Protein AF-A0A1F5BDX7-F1 (afdb_monomer_lite)

Secondary structure (DSSP, 8-state):
-GGGT--B----HHHHHHHHHHSSGGG---GGG---HHHHHHHHHHHHHTT--B-------TTGGGGTTHHHHHHHHHHHHTT--HHHHHHIIIIIHHHHTT-TTTSSS--TTS---EEEESS-TTT-GGGGG-EEEEEETTEEEEETTEE--PPP-PPPPPPPP--------

Sequence (173 aa):
MARKGTESVPTLVPYSYIFDQWGGYFGSTSRRFTFSKEANLEVLRRMKRAGIKMGIGTDLVTDWFRYLPIPYITELKYFVEAGYSIPEALAAATKTNSEILDMADKLGTLEPGKLADIAVFDGRPDINLDDLAKVDIVIRDGHLLVKGGEVVIPRHIPVTPPQAKKEGVFRSL

pLDDT: mean 89.33, std 12.52, range [50.84, 98.5]

Structure (mmCIF, N/CA/C/O backbone):
data_AF-A0A1F5BDX7-F1
#
_entry.id   AF-A0A1F5BDX7-F1
#
loop_
_atom_site.group_PDB
_atom_site.id
_atom_site.type_symbol
_atom_site.label_atom_id
_atom_site.label_alt_id
_atom_site.label_comp_id
_atom_site.label_asym_id
_atom_site.label_entity_id
_atom_site.label_seq_id
_atom_site.pdbx_PDB_ins_code
_atom_site.Cartn_x
_atom_site.Cartn_y
_atom_site.Cartn_z
_atom_site.occupancy
_atom_site.B_iso_or_equiv
_atom_site.auth_seq_id
_atom_site.auth_comp_id
_atom_site.auth_asym_id
_atom_site.auth_atom_id
_atom_site.pdbx_PDB_model_num
ATOM 1 N N . MET A 1 1 ? -3.320 -5.865 -21.849 1.00 94.69 1 MET A N 1
ATOM 2 C CA . MET A 1 1 ? -3.719 -5.683 -20.443 1.00 94.69 1 MET A CA 1
ATOM 3 C C . MET A 1 1 ? -4.873 -4.702 -20.349 1.00 94.69 1 MET A C 1
ATOM 5 O O . MET A 1 1 ? -5.992 -5.184 -20.301 1.00 94.69 1 MET A O 1
ATOM 9 N N . ALA A 1 2 ? -4.653 -3.391 -20.528 1.00 94.31 2 ALA A N 1
ATOM 10 C CA . ALA A 1 2 ? -5.709 -2.366 -20.444 1.00 94.31 2 ALA A CA 1
ATOM 11 C C . ALA A 1 2 ? -7.009 -2.706 -21.210 1.00 94.31 2 ALA A C 1
ATOM 13 O O . ALA A 1 2 ? -8.070 -2.792 -20.608 1.00 94.31 2 ALA A O 1
ATOM 14 N N . ARG A 1 3 ? -6.932 -3.028 -22.515 1.00 96.06 3 ARG A N 1
ATOM 15 C CA . ARG A 1 3 ? -8.119 -3.395 -23.330 1.00 96.06 3 ARG A CA 1
ATOM 16 C C . ARG A 1 3 ? -8.894 -4.622 -22.835 1.00 96.06 3 ARG A C 1
ATOM 18 O O . ARG A 1 3 ? -10.047 -4.786 -23.203 1.00 96.06 3 ARG A O 1
ATOM 25 N N . LYS A 1 4 ? -8.240 -5.515 -22.091 1.00 96.44 4 LYS A N 1
ATOM 26 C CA . LYS A 1 4 ? -8.828 -6.762 -21.584 1.00 96.44 4 LYS A CA 1
ATOM 27 C C . LYS A 1 4 ? -9.186 -6.673 -20.095 1.00 96.44 4 LYS A C 1
ATOM 29 O O . LYS A 1 4 ? -9.535 -7.694 -19.523 1.00 96.44 4 LYS A O 1
ATOM 34 N N . GLY A 1 5 ? -9.022 -5.506 -19.464 1.00 94.25 5 GLY A N 1
ATOM 35 C CA . GLY A 1 5 ? -9.194 -5.357 -18.017 1.00 94.25 5 GLY A CA 1
ATOM 36 C C . GLY A 1 5 ? -8.157 -6.114 -17.181 1.00 94.25 5 GLY A C 1
ATOM 37 O O . GLY A 1 5 ? -8.366 -6.299 -15.996 1.00 94.25 5 GLY A O 1
ATOM 38 N N . THR A 1 6 ? -7.044 -6.569 -17.771 1.00 96.50 6 THR A N 1
ATOM 39 C CA . THR A 1 6 ? -5.988 -7.247 -17.004 1.00 96.50 6 THR A CA 1
ATOM 40 C C . THR A 1 6 ? -5.188 -6.222 -16.214 1.00 96.50 6 THR A C 1
ATOM 42 O O . THR A 1 6 ? -4.622 -5.294 -16.807 1.00 96.50 6 THR A O 1
ATOM 45 N N . GLU A 1 7 ? -5.112 -6.432 -14.910 1.00 96.75 7 GLU A N 1
ATOM 46 C CA . GLU A 1 7 ? -4.369 -5.610 -13.962 1.00 96.75 7 GLU A CA 1
ATOM 47 C C . GLU A 1 7 ? -2.926 -6.092 -13.793 1.00 96.75 7 GLU A C 1
ATOM 49 O O . GLU A 1 7 ? -2.554 -7.174 -14.253 1.00 96.75 7 GLU A O 1
ATOM 54 N N . SER A 1 8 ? -2.093 -5.258 -13.175 1.00 97.00 8 SER A N 1
ATOM 55 C CA . SER A 1 8 ? -0.691 -5.574 -12.902 1.00 97.00 8 SER A CA 1
ATOM 56 C C . SER A 1 8 ? -0.338 -5.288 -11.448 1.00 97.00 8 SER A C 1
ATOM 58 O O . SER A 1 8 ? -0.752 -4.270 -10.896 1.00 97.00 8 SER A O 1
ATOM 60 N N . VAL A 1 9 ? 0.483 -6.150 -10.858 1.00 97.06 9 VAL A N 1
ATOM 61 C CA . VAL A 1 9 ? 1.161 -5.910 -9.582 1.00 97.06 9 VAL A CA 1
ATOM 62 C C . VAL A 1 9 ? 2.658 -6.088 -9.867 1.00 97.06 9 VAL A C 1
ATOM 64 O O . VAL A 1 9 ? 3.091 -7.218 -10.075 1.00 97.06 9 VAL A O 1
ATOM 67 N N . PRO A 1 10 ? 3.426 -4.992 -10.019 1.00 93.50 10 PRO A N 1
ATOM 68 C CA . PRO A 1 10 ? 4.743 -5.027 -10.661 1.00 93.50 10 PRO A CA 1
ATOM 69 C C . PRO A 1 10 ? 5.897 -5.485 -9.759 1.00 93.50 10 PRO A C 1
ATOM 71 O O . PRO A 1 10 ? 6.914 -5.911 -10.301 1.00 93.50 10 PRO A O 1
ATOM 74 N N . THR A 1 11 ? 5.757 -5.376 -8.432 1.00 93.69 11 THR A N 1
ATOM 75 C CA . THR A 1 11 ? 6.689 -5.910 -7.421 1.00 93.69 11 THR A CA 1
ATOM 76 C C . THR A 1 11 ? 8.150 -5.536 -7.680 1.00 93.69 11 THR A C 1
ATOM 78 O O . THR A 1 11 ? 8.976 -6.378 -8.037 1.00 93.69 11 THR A O 1
ATOM 81 N N . LEU A 1 12 ? 8.485 -4.252 -7.550 1.00 91.00 12 LEU A N 1
ATOM 82 C CA . LEU A 1 12 ? 9.806 -3.740 -7.915 1.00 91.00 12 LEU A CA 1
ATOM 83 C C . LEU A 1 12 ? 10.874 -3.921 -6.831 1.00 91.00 12 LEU A C 1
ATOM 85 O O . LEU A 1 12 ? 12.054 -4.076 -7.155 1.00 91.00 12 LEU A O 1
ATOM 89 N N . VAL A 1 13 ? 10.486 -3.921 -5.558 1.00 91.25 13 VAL A N 1
ATOM 90 C CA . VAL A 1 13 ? 11.416 -4.034 -4.420 1.00 91.25 13 VAL A CA 1
ATOM 91 C C . VAL A 1 13 ? 12.344 -5.262 -4.446 1.00 91.25 13 VAL A C 1
ATOM 93 O O . VAL A 1 13 ? 13.538 -5.071 -4.194 1.00 91.25 13 VAL A O 1
ATOM 96 N N . PRO A 1 14 ? 11.892 -6.488 -4.781 1.00 86.94 14 PRO A N 1
ATOM 97 C CA . PRO A 1 14 ? 12.760 -7.663 -4.854 1.00 86.94 14 PRO A CA 1
ATOM 98 C C . PRO A 1 14 ? 13.936 -7.457 -5.796 1.00 86.94 14 PRO A C 1
ATOM 100 O O . PRO A 1 14 ? 15.052 -7.861 -5.490 1.00 86.94 14 PRO A O 1
ATOM 103 N N . TYR A 1 15 ? 13.703 -6.796 -6.931 1.00 82.94 15 TYR A N 1
ATOM 104 C CA . TYR A 1 15 ? 14.747 -6.525 -7.907 1.00 82.94 15 TYR A CA 1
ATOM 105 C C . TYR A 1 15 ? 15.811 -5.601 -7.329 1.00 82.94 15 TYR A C 1
ATOM 107 O O . TYR A 1 15 ? 16.994 -5.918 -7.412 1.00 82.94 15 TYR A O 1
ATOM 115 N N . SER A 1 16 ? 15.405 -4.510 -6.679 1.00 79.81 16 SER A N 1
ATOM 116 C CA . SER A 1 16 ? 16.345 -3.609 -6.009 1.00 79.81 16 SER A CA 1
ATOM 117 C C . SER A 1 16 ? 17.163 -4.353 -4.953 1.00 79.81 16 SER A C 1
ATOM 119 O O . SER A 1 16 ? 18.385 -4.280 -4.964 1.00 79.81 16 SER A O 1
ATOM 121 N N . TYR A 1 17 ? 16.517 -5.162 -4.108 1.00 81.19 17 TYR A N 1
ATOM 122 C CA . TYR A 1 17 ? 17.211 -5.924 -3.064 1.00 81.19 17 TYR A CA 1
ATOM 123 C C . TYR A 1 17 ? 18.194 -6.943 -3.640 1.00 81.19 17 TYR A C 1
ATOM 125 O O . TYR A 1 17 ? 19.347 -6.996 -3.219 1.00 81.19 17 TYR A O 1
ATOM 133 N N . ILE A 1 18 ? 17.768 -7.731 -4.625 1.00 79.00 18 ILE A N 1
ATOM 134 C CA . ILE A 1 18 ? 18.606 -8.748 -5.263 1.00 79.00 18 ILE A CA 1
ATOM 135 C C . ILE A 1 18 ? 19.828 -8.106 -5.932 1.00 79.00 18 ILE A C 1
ATOM 137 O O . ILE A 1 18 ? 20.943 -8.608 -5.785 1.00 79.00 18 ILE A O 1
ATOM 141 N N . PHE A 1 19 ? 19.648 -7.001 -6.655 1.00 75.25 19 PHE A N 1
ATOM 142 C CA . PHE A 1 19 ? 20.753 -6.364 -7.371 1.00 75.25 19 PHE A CA 1
ATOM 143 C C . PHE A 1 19 ? 21.698 -5.615 -6.444 1.00 75.25 19 PHE A C 1
ATOM 145 O O . PHE A 1 19 ? 22.911 -5.760 -6.598 1.00 75.25 19 PHE A O 1
ATOM 152 N N . ASP A 1 20 ? 21.168 -4.888 -5.463 1.00 75.44 20 ASP A N 1
ATOM 153 C CA . ASP A 1 20 ? 21.989 -4.126 -4.524 1.00 75.44 20 ASP A CA 1
ATOM 154 C C . ASP A 1 20 ? 22.788 -5.055 -3.596 1.00 75.44 20 ASP A C 1
ATOM 156 O O . ASP A 1 20 ? 23.923 -4.740 -3.244 1.00 75.44 20 ASP A O 1
ATOM 160 N N . GLN A 1 21 ? 22.231 -6.212 -3.214 1.00 72.69 21 GLN A N 1
ATOM 161 C CA . GLN A 1 21 ? 22.898 -7.150 -2.302 1.00 72.69 21 GLN A CA 1
ATOM 162 C C . GLN A 1 21 ? 23.826 -8.139 -3.012 1.00 72.69 21 GLN A C 1
ATOM 164 O O . GLN A 1 21 ? 24.883 -8.474 -2.479 1.00 72.69 21 GLN A O 1
ATOM 169 N N . TRP A 1 22 ? 23.445 -8.644 -4.189 1.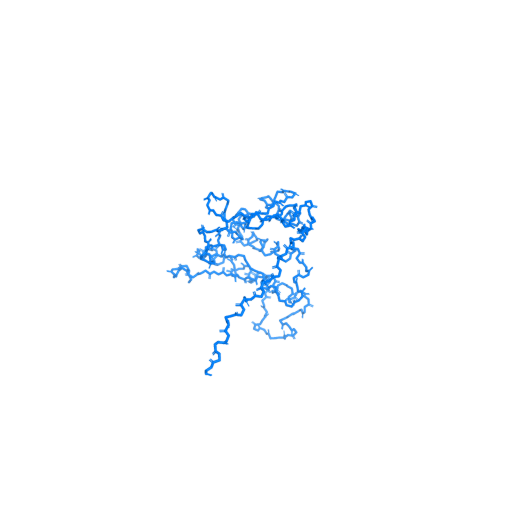00 68.56 22 TRP A N 1
ATOM 170 C CA . TRP A 1 22 ? 24.154 -9.758 -4.833 1.00 68.56 22 TRP A CA 1
ATOM 171 C C . TRP A 1 22 ? 24.772 -9.412 -6.187 1.00 68.56 22 TRP A C 1
ATOM 173 O O . TRP A 1 22 ? 25.348 -10.289 -6.832 1.00 68.56 22 TRP A O 1
ATOM 183 N N . GLY A 1 23 ? 24.670 -8.157 -6.638 1.00 67.06 23 GLY A N 1
ATOM 184 C CA . GLY A 1 23 ? 25.269 -7.695 -7.896 1.00 67.06 23 GLY A CA 1
ATOM 185 C C . GLY A 1 23 ? 24.694 -8.364 -9.152 1.00 67.06 23 GLY A C 1
ATOM 186 O O . GLY A 1 23 ? 25.277 -8.257 -10.230 1.00 67.06 23 GLY A O 1
ATOM 187 N N . GLY A 1 24 ? 23.571 -9.078 -9.021 1.00 66.94 24 GLY A N 1
ATOM 188 C CA . GLY A 1 24 ? 22.948 -9.883 -10.068 1.00 66.94 24 GLY A CA 1
ATOM 189 C C . GLY A 1 24 ? 21.850 -10.788 -9.507 1.00 66.94 24 GLY A C 1
ATOM 190 O O . GLY A 1 24 ? 21.696 -10.927 -8.295 1.00 66.94 24 GLY A O 1
ATOM 191 N N . TYR A 1 25 ? 21.065 -11.416 -10.383 1.00 71.06 25 TYR A N 1
ATOM 192 C CA . TYR A 1 25 ? 19.944 -12.259 -9.959 1.00 71.06 25 TYR A CA 1
ATOM 193 C C . TYR A 1 25 ? 20.432 -13.546 -9.282 1.00 71.06 25 TYR A C 1
ATOM 195 O O . TYR A 1 25 ? 20.864 -14.469 -9.972 1.00 71.06 25 TYR A O 1
ATOM 203 N N . PHE A 1 26 ? 20.398 -13.597 -7.943 1.00 69.56 26 PHE A N 1
ATOM 204 C CA . PHE A 1 26 ? 20.865 -14.734 -7.128 1.00 69.56 26 PHE A CA 1
ATOM 205 C C . PHE A 1 26 ? 22.269 -15.235 -7.527 1.00 69.56 26 PHE A C 1
ATOM 207 O O . PHE A 1 26 ? 22.499 -16.432 -7.690 1.00 69.56 26 PHE A O 1
ATOM 214 N N . GLY A 1 27 ? 23.210 -14.312 -7.759 1.00 63.09 27 GLY A N 1
ATOM 215 C CA . GLY A 1 27 ? 24.580 -14.647 -8.173 1.00 63.09 27 GLY A CA 1
ATOM 216 C C . GLY A 1 27 ? 24.717 -15.130 -9.626 1.00 63.09 27 GLY A C 1
ATOM 217 O O . GLY A 1 27 ? 25.803 -15.530 -10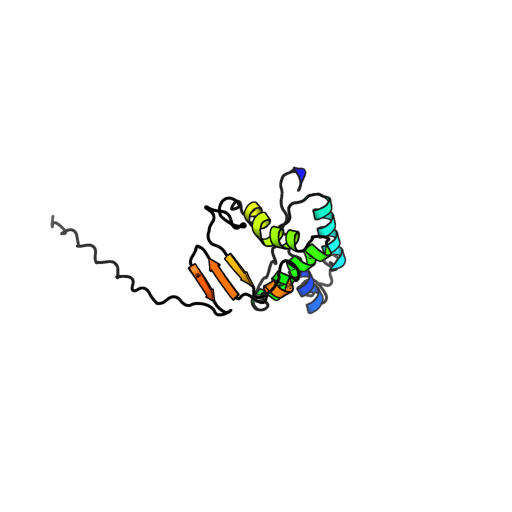.045 1.00 63.09 27 GLY A O 1
ATOM 218 N N . SER A 1 28 ? 23.645 -15.084 -10.424 1.00 65.69 28 SER A N 1
ATOM 219 C CA . SER A 1 28 ? 23.715 -15.356 -11.859 1.00 65.69 28 SER A CA 1
ATOM 220 C C . SER A 1 28 ? 24.414 -14.215 -12.600 1.00 65.69 28 SER A C 1
ATOM 222 O O . SER A 1 28 ? 24.022 -13.055 -12.495 1.00 65.69 28 SER A O 1
ATOM 224 N N . THR A 1 29 ? 25.392 -14.557 -13.440 1.00 57.81 29 THR A N 1
ATOM 225 C CA . THR A 1 29 ? 26.057 -13.634 -14.381 1.00 57.81 29 THR A CA 1
ATOM 226 C C . THR A 1 29 ? 25.315 -13.508 -15.717 1.00 57.81 29 THR A C 1
ATOM 228 O O . THR A 1 29 ? 25.814 -12.914 -16.677 1.00 57.81 29 THR A O 1
ATOM 231 N N . SER A 1 30 ? 24.120 -14.096 -15.821 1.00 62.19 30 SER A N 1
ATOM 232 C CA . SER A 1 30 ? 23.336 -14.083 -17.049 1.00 62.19 30 SER A CA 1
ATOM 233 C C . SER A 1 30 ? 22.889 -12.664 -17.403 1.00 62.19 30 SER A C 1
ATOM 235 O O . SER A 1 30 ? 22.105 -12.038 -16.691 1.00 62.19 30 SER A O 1
ATOM 237 N N . ARG A 1 31 ? 23.292 -12.201 -18.592 1.00 57.12 31 ARG A N 1
ATOM 238 C CA . ARG A 1 31 ? 22.839 -10.929 -19.189 1.00 57.12 31 ARG A CA 1
ATOM 239 C C . ARG A 1 31 ? 21.327 -10.875 -19.444 1.00 57.12 31 ARG A C 1
ATOM 241 O O . ARG A 1 31 ? 20.809 -9.820 -19.778 1.00 57.12 31 ARG A O 1
ATOM 248 N N . ARG A 1 32 ? 20.602 -11.997 -19.320 1.00 58.28 32 ARG A N 1
ATOM 249 C CA . ARG A 1 32 ? 19.128 -12.000 -19.386 1.00 58.28 32 ARG A CA 1
ATOM 250 C C . ARG A 1 32 ? 18.477 -11.392 -18.144 1.00 58.28 32 ARG A C 1
ATOM 252 O O . ARG A 1 32 ? 17.325 -10.994 -18.230 1.00 58.28 32 ARG A O 1
ATOM 259 N N . PHE A 1 33 ? 19.199 -11.321 -17.026 1.00 58.88 33 PHE A N 1
ATOM 260 C CA . PHE A 1 33 ? 18.694 -10.804 -15.754 1.00 58.88 33 PHE A CA 1
ATOM 261 C C . PHE A 1 33 ? 19.393 -9.512 -15.315 1.00 58.88 33 PHE A C 1
ATOM 263 O O . PHE A 1 33 ? 19.352 -9.157 -14.141 1.00 58.88 33 PHE A O 1
ATOM 270 N N . THR A 1 34 ? 20.023 -8.782 -16.240 1.00 58.34 34 THR A N 1
ATOM 271 C CA . THR A 1 34 ? 20.489 -7.414 -15.976 1.00 58.34 34 THR A CA 1
ATOM 272 C C . THR A 1 34 ? 19.304 -6.457 -16.055 1.00 58.34 34 THR A C 1
ATOM 274 O O . THR A 1 34 ? 19.146 -5.725 -17.032 1.00 58.34 34 THR A O 1
ATOM 277 N N . PHE A 1 35 ? 18.434 -6.500 -15.050 1.00 66.94 35 PHE A N 1
ATOM 278 C CA . PHE A 1 35 ? 17.454 -5.444 -14.836 1.00 66.94 35 PHE A CA 1
ATOM 279 C C . PHE A 1 35 ? 18.142 -4.330 -14.050 1.00 66.94 35 PHE A C 1
ATOM 281 O O . PHE A 1 35 ? 18.784 -4.577 -13.034 1.00 66.94 35 PHE A O 1
ATOM 288 N N . SER A 1 36 ? 18.039 -3.097 -14.531 1.00 78.19 36 SER A N 1
ATOM 289 C CA . SER A 1 36 ? 18.389 -1.928 -13.731 1.00 78.19 36 SER A CA 1
ATOM 290 C C . SER A 1 36 ? 17.125 -1.366 -13.092 1.00 78.19 36 SER A C 1
ATOM 292 O O . SER A 1 36 ? 16.024 -1.527 -13.631 1.00 78.19 36 SER A O 1
ATOM 294 N N . LYS A 1 37 ? 17.283 -0.646 -11.976 1.00 82.19 37 LYS A N 1
ATOM 295 C CA . LYS A 1 37 ? 16.194 0.139 -11.380 1.00 82.19 37 LYS A CA 1
ATOM 296 C C . LYS A 1 37 ? 15.485 0.993 -12.442 1.00 82.19 37 LYS A C 1
ATOM 298 O O . LYS A 1 37 ? 14.262 0.992 -12.515 1.00 82.19 37 LYS A O 1
ATOM 303 N N . GLU A 1 38 ? 16.247 1.658 -13.310 1.00 86.12 38 GLU A N 1
ATOM 304 C CA . GLU A 1 38 ? 15.691 2.518 -14.360 1.00 86.12 38 GLU A CA 1
ATOM 305 C C . GLU A 1 38 ? 14.907 1.736 -15.423 1.00 86.12 38 GLU A C 1
ATOM 307 O O . GLU A 1 38 ? 13.840 2.175 -15.843 1.00 86.12 38 GLU A O 1
ATOM 312 N N . ALA A 1 39 ? 15.379 0.552 -15.828 1.00 86.12 39 ALA A N 1
ATOM 313 C CA . ALA A 1 39 ? 14.634 -0.295 -16.758 1.00 86.12 39 ALA A CA 1
ATOM 314 C C . ALA A 1 39 ? 13.282 -0.717 -16.162 1.00 86.12 39 ALA A C 1
ATOM 316 O O . ALA A 1 39 ? 12.259 -0.645 -16.842 1.00 86.12 39 ALA A O 1
ATOM 317 N N . ASN A 1 40 ? 13.267 -1.092 -14.881 1.00 87.69 40 ASN A N 1
ATOM 318 C CA . ASN A 1 40 ? 12.050 -1.454 -14.157 1.00 87.69 40 ASN A CA 1
ATOM 319 C C . ASN A 1 40 ? 11.080 -0.270 -14.020 1.00 87.69 40 ASN A C 1
ATOM 321 O O . ASN A 1 40 ? 9.886 -0.407 -14.300 1.00 87.69 40 ASN A O 1
ATOM 325 N N . LEU A 1 41 ? 11.593 0.911 -13.668 1.00 91.62 41 LEU A N 1
ATOM 326 C CA . LEU A 1 41 ? 10.794 2.134 -13.621 1.00 91.62 41 LEU A CA 1
ATOM 327 C C . LEU A 1 41 ? 10.232 2.503 -14.994 1.00 91.62 41 LEU A C 1
ATOM 329 O O . LEU A 1 41 ? 9.073 2.896 -15.087 1.00 91.62 41 LEU A O 1
ATOM 333 N N . GLU A 1 42 ? 10.989 2.337 -16.078 1.00 92.94 42 GLU A N 1
ATOM 334 C CA . GLU A 1 42 ? 10.475 2.601 -17.423 1.00 92.94 42 GLU A CA 1
ATOM 335 C C . GLU A 1 42 ? 9.351 1.632 -17.814 1.00 92.94 42 GLU A C 1
ATOM 337 O O . GLU A 1 42 ? 8.374 2.053 -18.441 1.00 92.94 42 GLU A O 1
ATOM 342 N N . VAL A 1 43 ? 9.410 0.361 -17.400 1.00 91.88 43 VAL A N 1
ATOM 343 C CA . VAL A 1 43 ? 8.271 -0.560 -17.564 1.00 91.88 43 VAL A CA 1
ATOM 344 C C . VAL A 1 43 ? 7.054 -0.043 -16.789 1.00 91.88 43 VAL A C 1
ATOM 346 O O . VAL A 1 43 ? 5.962 0.026 -17.360 1.00 91.88 43 VAL A O 1
ATOM 349 N N . LEU A 1 44 ? 7.232 0.407 -15.543 1.00 94.62 44 LEU A N 1
ATOM 350 C CA . LEU A 1 44 ? 6.152 0.979 -14.730 1.00 94.62 44 LEU A CA 1
ATOM 351 C C . LEU A 1 44 ? 5.533 2.227 -15.385 1.00 94.62 44 LEU A C 1
ATOM 353 O O . LEU A 1 44 ? 4.310 2.321 -15.529 1.00 94.62 44 LEU A O 1
ATOM 357 N N . ARG A 1 45 ? 6.365 3.145 -15.892 1.00 97.06 45 ARG A N 1
ATOM 358 C CA . ARG A 1 45 ? 5.918 4.341 -16.627 1.00 97.06 45 ARG A CA 1
ATOM 359 C C . ARG A 1 45 ? 5.157 3.974 -17.902 1.00 97.06 45 ARG A C 1
ATOM 361 O O . ARG A 1 45 ? 4.138 4.595 -18.206 1.00 97.06 45 ARG A O 1
ATOM 368 N N . ARG A 1 46 ? 5.605 2.959 -18.652 1.00 96.81 46 ARG A N 1
ATOM 369 C CA . ARG A 1 46 ? 4.890 2.454 -19.842 1.00 96.81 46 ARG A CA 1
ATOM 370 C C . ARG A 1 46 ? 3.522 1.898 -19.487 1.00 96.81 46 ARG A C 1
ATOM 372 O O . ARG A 1 46 ? 2.559 2.204 -20.188 1.00 96.81 46 ARG A O 1
ATOM 379 N N . MET A 1 47 ? 3.426 1.122 -18.410 1.00 96.62 47 MET A N 1
ATOM 380 C CA . MET A 1 47 ? 2.151 0.580 -17.945 1.00 96.62 47 MET A CA 1
ATOM 381 C C . MET A 1 47 ? 1.187 1.695 -17.525 1.00 96.62 47 MET A C 1
ATOM 383 O O . MET A 1 47 ? 0.033 1.682 -17.961 1.00 96.62 47 MET A O 1
ATOM 387 N N . LYS A 1 48 ? 1.679 2.715 -16.802 1.00 96.06 48 LYS A N 1
ATOM 388 C CA . LYS A 1 48 ? 0.897 3.917 -16.470 1.00 96.06 48 LYS A CA 1
ATOM 389 C C . LYS A 1 48 ? 0.383 4.623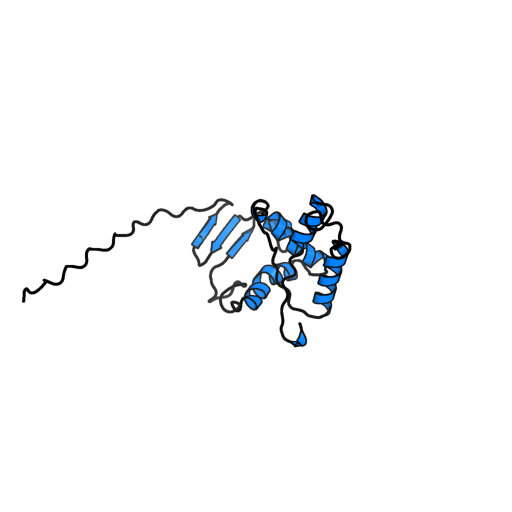 -17.727 1.00 96.06 48 LYS A C 1
ATOM 391 O O . LYS A 1 48 ? -0.818 4.840 -17.857 1.00 96.06 48 LYS A O 1
ATOM 396 N N . ARG A 1 49 ? 1.270 4.945 -18.681 1.00 97.31 49 ARG A N 1
ATOM 397 C CA . ARG A 1 49 ? 0.901 5.619 -19.947 1.00 97.31 49 ARG A CA 1
ATOM 398 C C . ARG A 1 49 ? -0.107 4.817 -20.771 1.00 97.31 49 ARG A C 1
ATOM 400 O O . ARG A 1 49 ? -0.924 5.402 -21.471 1.00 97.31 49 ARG A O 1
ATOM 407 N N . ALA A 1 50 ? -0.056 3.490 -20.687 1.00 97.25 50 ALA A N 1
ATOM 408 C CA . ALA A 1 50 ? -0.991 2.600 -21.365 1.00 97.25 50 ALA A CA 1
ATOM 409 C C . ALA A 1 50 ? -2.361 2.483 -20.666 1.00 97.25 50 ALA A C 1
ATOM 411 O O . ALA A 1 50 ? -3.227 1.771 -21.177 1.00 97.25 50 ALA A O 1
ATOM 412 N N . GLY A 1 51 ? -2.562 3.136 -19.514 1.00 95.75 51 GLY A N 1
ATOM 413 C CA . GLY A 1 51 ? -3.804 3.058 -18.742 1.00 95.75 51 GLY A CA 1
ATOM 414 C C . GLY A 1 51 ? -4.032 1.686 -18.106 1.00 95.75 51 GLY A C 1
ATOM 415 O O . GLY A 1 51 ? -5.174 1.262 -17.948 1.00 95.75 51 GLY A O 1
ATOM 416 N N . ILE A 1 52 ? -2.961 0.949 -17.799 1.00 97.69 52 ILE A N 1
ATOM 417 C CA . ILE A 1 52 ? -3.070 -0.322 -17.077 1.00 97.69 52 ILE A CA 1
ATOM 418 C C . ILE A 1 52 ? -3.331 -0.003 -15.606 1.00 97.69 52 ILE A C 1
ATOM 420 O O . ILE A 1 52 ? -2.604 0.785 -15.003 1.00 97.69 52 ILE A O 1
ATOM 424 N N . LYS A 1 53 ? -4.363 -0.623 -15.028 1.00 96.94 53 LYS A N 1
ATOM 425 C CA . LYS A 1 53 ? -4.624 -0.544 -13.591 1.00 96.94 53 LYS A CA 1
ATOM 426 C C . LYS A 1 53 ? -3.525 -1.312 -12.849 1.00 96.94 53 LYS A C 1
ATOM 428 O O . LYS A 1 53 ? -3.256 -2.469 -13.178 1.00 96.94 53 LYS A O 1
ATOM 433 N N . MET A 1 54 ? -2.875 -0.646 -11.895 1.00 98.12 54 MET A N 1
ATOM 434 C CA . MET A 1 54 ? -1.730 -1.196 -11.171 1.00 98.12 54 MET A CA 1
ATOM 435 C C . MET A 1 54 ? -1.931 -1.123 -9.665 1.00 98.12 54 MET A C 1
ATOM 437 O O . MET A 1 54 ? -2.173 -0.041 -9.130 1.00 98.12 54 MET A O 1
ATOM 441 N N . GLY A 1 55 ? -1.818 -2.279 -9.021 1.00 97.94 55 GLY A N 1
ATOM 442 C CA . GLY A 1 55 ? -1.849 -2.431 -7.574 1.00 97.94 55 GLY A CA 1
ATOM 443 C C . GLY A 1 55 ? -0.454 -2.414 -6.962 1.00 97.94 55 GLY A C 1
ATOM 444 O O . GLY A 1 55 ? 0.545 -2.632 -7.652 1.00 97.94 55 GLY A O 1
ATOM 445 N N . ILE A 1 56 ? -0.390 -2.174 -5.656 1.00 98.00 56 ILE A N 1
ATOM 446 C CA . ILE A 1 56 ? 0.851 -2.271 -4.882 1.00 98.00 56 ILE A CA 1
ATOM 447 C C . ILE A 1 56 ? 1.001 -3.694 -4.351 1.00 98.00 56 ILE A C 1
ATOM 449 O O . ILE A 1 56 ? 0.103 -4.219 -3.693 1.00 98.00 56 ILE A O 1
ATOM 453 N N . GLY A 1 57 ? 2.171 -4.280 -4.576 1.00 95.94 57 GLY A N 1
ATOM 454 C CA . GLY A 1 57 ? 2.587 -5.545 -3.989 1.00 95.94 57 GLY A CA 1
ATOM 455 C C . GLY A 1 57 ? 4.103 -5.622 -3.996 1.00 95.94 57 GLY A C 1
ATOM 456 O O . GLY A 1 57 ? 4.743 -5.084 -4.893 1.00 95.94 57 GLY A O 1
ATOM 457 N N . THR A 1 58 ? 4.677 -6.248 -2.978 1.00 94.00 58 THR A N 1
ATOM 458 C CA . THR A 1 58 ? 6.122 -6.198 -2.722 1.00 94.00 58 THR A CA 1
ATOM 459 C C . THR A 1 58 ? 6.857 -7.479 -3.074 1.00 94.00 58 THR A C 1
ATOM 461 O O . THR A 1 58 ? 8.073 -7.430 -3.178 1.00 94.00 58 THR A O 1
ATOM 464 N N . ASP A 1 59 ? 6.154 -8.611 -3.201 1.00 93.00 59 ASP A N 1
ATOM 465 C CA . ASP A 1 59 ? 6.758 -9.942 -3.387 1.00 93.00 59 ASP A CA 1
ATOM 466 C C . ASP A 1 59 ? 7.918 -10.201 -2.401 1.00 93.00 59 ASP A C 1
ATOM 468 O O . ASP A 1 59 ? 9.009 -10.654 -2.748 1.00 93.00 59 ASP A O 1
ATOM 472 N N . LEU A 1 60 ? 7.694 -9.843 -1.128 1.00 89.88 60 LEU A N 1
ATOM 473 C CA . LEU A 1 60 ? 8.638 -10.175 -0.066 1.00 89.88 60 LEU A CA 1
ATOM 474 C C . LEU A 1 60 ? 8.608 -11.679 0.163 1.00 89.88 60 LEU A C 1
ATOM 476 O O . LEU A 1 60 ? 7.620 -12.230 0.647 1.00 89.88 60 LEU A O 1
ATOM 480 N N . VAL A 1 61 ? 9.727 -12.317 -0.149 1.00 84.88 61 VAL A N 1
ATOM 481 C CA . VAL A 1 61 ? 9.960 -13.737 0.092 1.00 84.88 61 VAL A CA 1
ATOM 482 C C . VAL A 1 61 ? 10.869 -13.935 1.304 1.00 84.88 61 VAL A C 1
ATOM 484 O O . VAL A 1 61 ? 11.422 -12.984 1.860 1.00 84.88 61 VAL A O 1
ATOM 487 N N . THR A 1 62 ? 10.990 -15.193 1.729 1.00 83.06 62 THR A N 1
ATOM 488 C CA . THR A 1 62 ? 11.880 -15.631 2.814 1.00 83.06 62 THR A CA 1
ATOM 489 C C . THR A 1 62 ? 11.672 -14.835 4.107 1.00 83.06 62 THR A C 1
ATOM 491 O O . THR A 1 62 ? 10.615 -14.913 4.728 1.00 83.06 62 THR A O 1
ATOM 494 N N . ASP A 1 63 ? 12.684 -14.100 4.540 1.00 84.62 63 ASP A N 1
ATOM 495 C CA . ASP A 1 63 ? 12.750 -13.329 5.764 1.00 84.62 63 ASP A CA 1
ATOM 496 C C . ASP A 1 63 ? 12.729 -11.816 5.532 1.00 84.62 63 ASP A C 1
ATOM 498 O O . ASP A 1 63 ? 12.862 -11.046 6.484 1.00 84.62 63 ASP A O 1
ATOM 502 N N . TRP A 1 64 ? 12.500 -11.361 4.298 1.00 86.12 64 TRP A N 1
ATOM 503 C CA . TRP A 1 64 ? 12.500 -9.931 3.981 1.00 86.12 64 TRP A CA 1
ATOM 504 C C . TRP A 1 64 ? 11.346 -9.160 4.628 1.00 86.12 64 TRP A C 1
ATOM 506 O O . TRP A 1 64 ? 11.438 -7.946 4.806 1.00 86.12 64 TRP A O 1
ATOM 516 N N . PHE A 1 65 ? 10.290 -9.854 5.065 1.00 86.38 65 PHE A N 1
ATOM 517 C CA . PHE A 1 65 ? 9.220 -9.259 5.869 1.00 86.38 65 PHE A CA 1
ATOM 518 C C . PHE A 1 65 ? 9.735 -8.622 7.171 1.00 86.38 65 PHE A C 1
ATOM 520 O O . PHE A 1 65 ? 9.096 -7.716 7.696 1.00 86.38 65 PHE A O 1
ATOM 527 N N . ARG A 1 66 ? 10.905 -9.043 7.677 1.00 89.75 66 ARG A N 1
ATOM 528 C CA . ARG A 1 66 ? 11.544 -8.457 8.868 1.00 89.75 66 ARG A CA 1
ATOM 529 C C . ARG A 1 66 ? 11.968 -7.000 8.670 1.00 89.75 66 ARG A C 1
ATOM 531 O O . ARG A 1 66 ? 12.182 -6.305 9.655 1.00 89.75 66 ARG A O 1
ATOM 538 N N . TYR A 1 67 ? 12.094 -6.547 7.424 1.00 89.31 67 TYR A N 1
ATOM 539 C CA . TYR A 1 67 ? 12.449 -5.166 7.094 1.00 89.31 67 TYR A CA 1
ATOM 540 C C . TYR A 1 67 ? 11.225 -4.257 6.930 1.00 89.31 67 TYR A C 1
ATOM 542 O O . TYR A 1 67 ? 11.379 -3.064 6.662 1.00 89.31 67 TYR A O 1
ATOM 550 N N . LEU A 1 68 ? 10.004 -4.791 7.068 1.00 91.50 68 LEU A N 1
ATOM 551 C CA . LEU A 1 68 ? 8.793 -3.975 7.051 1.00 91.50 68 LEU A CA 1
ATOM 552 C C . LEU A 1 68 ? 8.844 -2.885 8.140 1.00 91.50 68 LEU A C 1
ATOM 554 O O . LEU A 1 68 ? 9.366 -3.129 9.226 1.00 91.50 68 LEU A O 1
ATOM 558 N N . PRO A 1 69 ? 8.304 -1.684 7.857 1.00 93.88 69 PRO A N 1
ATOM 559 C CA . PRO A 1 69 ? 7.506 -1.333 6.675 1.00 93.88 69 PRO A CA 1
ATOM 560 C C . PRO A 1 69 ? 8.317 -0.794 5.480 1.00 93.88 69 PRO A C 1
ATOM 562 O O . PRO A 1 69 ? 7.731 -0.495 4.441 1.00 93.88 69 PRO A O 1
ATOM 565 N N . ILE A 1 70 ? 9.646 -0.682 5.581 1.00 94.44 70 ILE A N 1
ATOM 566 C CA . ILE A 1 70 ? 10.485 0.035 4.601 1.00 94.44 70 ILE A CA 1
ATOM 567 C C . ILE A 1 70 ? 10.340 -0.483 3.155 1.00 94.44 70 ILE A C 1
ATOM 569 O O . ILE A 1 70 ? 10.121 0.342 2.263 1.00 94.44 70 ILE A O 1
ATOM 573 N N . PRO A 1 71 ? 10.384 -1.802 2.875 1.00 94.19 71 PRO A N 1
ATOM 574 C CA . PRO A 1 71 ? 10.104 -2.345 1.549 1.00 94.19 71 PRO A CA 1
ATOM 575 C C . PRO A 1 71 ? 8.752 -1.899 0.982 1.00 94.19 71 PRO A C 1
ATOM 577 O O . PRO A 1 71 ? 8.665 -1.490 -0.169 1.00 94.19 71 PRO A O 1
ATOM 580 N N . TYR A 1 72 ? 7.698 -1.917 1.799 1.00 96.31 72 TYR A N 1
ATOM 581 C CA . TYR A 1 72 ? 6.357 -1.543 1.354 1.00 96.31 72 TYR A CA 1
ATOM 582 C C . TYR A 1 72 ? 6.287 -0.062 0.976 1.00 96.31 72 TYR A C 1
ATOM 584 O O . TYR A 1 72 ? 5.821 0.283 -0.107 1.00 96.31 72 TYR A O 1
ATOM 592 N N . ILE A 1 73 ? 6.847 0.812 1.817 1.00 97.62 73 ILE A N 1
ATOM 593 C CA . ILE A 1 73 ? 6.952 2.254 1.543 1.00 97.62 73 ILE A CA 1
ATOM 594 C C . ILE A 1 73 ? 7.768 2.509 0.269 1.00 97.62 73 ILE A C 1
ATOM 596 O O . ILE A 1 73 ? 7.425 3.375 -0.536 1.00 97.62 73 ILE A O 1
ATOM 600 N N . THR A 1 74 ? 8.832 1.733 0.062 1.00 95.75 74 THR A N 1
ATOM 601 C CA . THR A 1 74 ? 9.695 1.837 -1.119 1.00 95.75 74 THR A CA 1
ATOM 602 C C . THR A 1 74 ? 8.938 1.499 -2.407 1.00 95.75 74 THR A C 1
ATOM 604 O O . THR A 1 74 ? 9.094 2.210 -3.398 1.00 95.75 74 THR A O 1
ATOM 607 N N . GLU A 1 75 ? 8.056 0.497 -2.388 1.00 96.94 75 GLU A N 1
ATOM 608 C CA . GLU A 1 75 ? 7.200 0.166 -3.537 1.00 96.94 75 GLU A CA 1
ATOM 609 C C . GLU A 1 75 ? 6.282 1.345 -3.918 1.00 96.94 75 GLU A C 1
ATOM 611 O O . GLU A 1 75 ? 6.209 1.724 -5.089 1.00 96.94 75 GLU A O 1
ATOM 616 N N . LEU A 1 76 ? 5.653 2.006 -2.934 1.00 98.25 76 LEU A N 1
ATOM 617 C CA . LEU A 1 76 ? 4.852 3.215 -3.187 1.00 98.25 76 LEU A CA 1
ATOM 618 C C . LEU A 1 76 ? 5.714 4.362 -3.736 1.00 98.25 76 LEU A C 1
ATOM 620 O O . LEU A 1 76 ? 5.286 5.084 -4.639 1.00 98.25 76 LEU A O 1
ATOM 624 N N . LYS A 1 77 ? 6.942 4.526 -3.233 1.00 97.69 77 LYS A N 1
ATOM 625 C CA . LYS A 1 77 ? 7.886 5.530 -3.744 1.00 97.69 77 LYS A CA 1
ATOM 626 C C . LYS A 1 77 ? 8.269 5.272 -5.201 1.00 97.69 77 LYS A C 1
ATOM 628 O O . LYS A 1 77 ? 8.398 6.236 -5.952 1.00 97.69 77 LYS A O 1
ATOM 633 N N . TYR A 1 78 ? 8.375 4.018 -5.640 1.00 96.94 78 TYR A N 1
ATOM 634 C CA . TYR A 1 78 ? 8.603 3.716 -7.056 1.00 96.94 78 TYR A CA 1
ATOM 635 C C . TYR A 1 78 ? 7.421 4.098 -7.946 1.00 96.94 78 TYR A C 1
ATOM 637 O O . TYR A 1 78 ? 7.638 4.573 -9.061 1.00 96.94 78 TYR A O 1
ATOM 645 N N . PHE A 1 79 ? 6.182 3.974 -7.463 1.00 98.06 79 PHE A N 1
ATOM 646 C CA . PHE A 1 79 ? 5.021 4.509 -8.181 1.00 98.06 79 PHE A CA 1
ATOM 647 C C . PHE A 1 79 ? 5.139 6.027 -8.337 1.00 98.06 79 PHE A C 1
ATOM 649 O O . PHE A 1 79 ? 4.952 6.545 -9.442 1.00 98.06 79 PHE A O 1
ATOM 656 N N . VAL A 1 80 ? 5.518 6.739 -7.272 1.00 98.25 80 VAL A N 1
ATOM 657 C CA . VAL A 1 80 ? 5.735 8.194 -7.326 1.00 98.25 80 VAL A CA 1
ATOM 658 C C . VAL A 1 80 ? 6.862 8.563 -8.300 1.00 98.25 80 VAL A C 1
ATOM 660 O O . VAL A 1 80 ? 6.682 9.432 -9.150 1.00 98.25 80 VAL A O 1
ATOM 663 N N . GLU A 1 81 ? 7.986 7.845 -8.272 1.00 96.75 81 GLU A N 1
ATOM 664 C CA . GLU A 1 81 ? 9.112 8.018 -9.208 1.00 96.75 81 GLU A CA 1
ATOM 665 C C . GLU A 1 81 ? 8.733 7.685 -10.669 1.00 96.75 81 GLU A C 1
ATOM 667 O O . GLU A 1 81 ? 9.273 8.257 -11.622 1.00 96.75 81 GLU A O 1
ATOM 672 N N . ALA A 1 82 ? 7.750 6.803 -10.870 1.00 96.06 82 ALA A N 1
ATOM 673 C CA . ALA A 1 82 ? 7.136 6.519 -12.168 1.00 96.06 82 ALA A CA 1
ATOM 674 C C . ALA A 1 82 ? 6.023 7.516 -12.558 1.00 96.06 82 ALA A C 1
ATOM 676 O O . ALA A 1 82 ? 5.349 7.336 -13.578 1.00 96.06 82 ALA A O 1
ATOM 677 N N . GLY A 1 83 ? 5.849 8.589 -11.785 1.00 96.62 83 GLY A N 1
ATOM 678 C CA . GLY A 1 83 ? 4.984 9.720 -12.099 1.00 96.62 83 GLY A CA 1
ATOM 679 C C . GLY A 1 83 ? 3.592 9.653 -11.480 1.00 96.62 83 GLY A C 1
ATOM 680 O O . GLY A 1 83 ? 2.714 10.381 -11.940 1.00 96.62 83 GLY A O 1
ATOM 681 N N . TYR A 1 84 ? 3.339 8.777 -10.502 1.00 97.94 84 TYR A N 1
ATOM 682 C CA . TYR A 1 84 ? 2.147 8.859 -9.647 1.00 97.94 84 TYR A CA 1
ATOM 683 C C . TYR A 1 84 ? 2.252 10.033 -8.673 1.00 97.94 84 TYR A C 1
ATOM 685 O O . TYR A 1 84 ? 3.326 10.345 -8.170 1.00 97.94 84 TYR A O 1
ATOM 693 N N . SER A 1 85 ? 1.128 10.681 -8.379 1.00 98.31 85 SER A N 1
ATOM 694 C CA . SER A 1 85 ? 1.060 11.518 -7.180 1.00 98.31 85 SER A CA 1
ATOM 695 C C . SER A 1 85 ? 1.030 10.635 -5.926 1.00 98.31 85 SER A C 1
ATOM 697 O O . SER A 1 85 ? 0.655 9.462 -5.992 1.00 98.31 85 SER A O 1
ATOM 699 N N . ILE A 1 86 ? 1.396 11.189 -4.768 1.00 98.50 86 ILE A N 1
ATOM 700 C CA . ILE A 1 86 ? 1.327 10.459 -3.492 1.00 98.50 86 ILE A CA 1
ATOM 701 C C . ILE A 1 86 ? -0.099 9.940 -3.214 1.00 98.50 86 ILE A C 1
ATOM 703 O O . ILE A 1 86 ? -0.239 8.747 -2.935 1.00 98.50 86 ILE A O 1
ATOM 707 N N . PRO A 1 87 ? -1.173 10.742 -3.386 1.00 98.00 87 PRO A N 1
ATOM 708 C CA . PRO A 1 87 ? -2.539 10.233 -3.273 1.00 98.00 87 PRO A CA 1
ATOM 709 C C . PRO A 1 87 ? -2.873 9.110 -4.264 1.00 98.00 87 PRO A C 1
ATOM 711 O O . PRO A 1 87 ? -3.557 8.160 -3.893 1.00 98.00 87 PRO A O 1
ATOM 714 N N . GLU A 1 88 ? -2.381 9.170 -5.508 1.00 98.00 88 GLU A N 1
ATOM 715 C CA . GLU A 1 88 ? -2.588 8.081 -6.474 1.00 98.00 88 GLU A CA 1
ATOM 716 C C . GLU A 1 88 ? -1.866 6.792 -6.045 1.00 98.00 88 GLU A C 1
ATOM 718 O O . GLU A 1 88 ? -2.409 5.705 -6.231 1.00 98.00 88 GLU A O 1
ATOM 723 N N . ALA A 1 89 ? -0.669 6.888 -5.458 1.00 98.44 89 ALA A N 1
ATOM 724 C CA . ALA A 1 89 ? 0.055 5.730 -4.927 1.00 98.44 89 ALA A CA 1
ATOM 725 C C . ALA A 1 89 ? -0.659 5.117 -3.705 1.00 98.44 89 ALA A C 1
ATOM 727 O O . ALA A 1 89 ? -0.771 3.896 -3.600 1.00 98.44 89 ALA A O 1
ATOM 728 N N . LEU A 1 90 ? -1.219 5.946 -2.816 1.00 98.44 90 LEU A N 1
ATOM 729 C CA . LEU A 1 90 ? -2.056 5.477 -1.705 1.00 98.44 90 LEU A CA 1
ATOM 730 C C . LEU A 1 90 ? -3.356 4.826 -2.200 1.00 98.44 90 LEU A C 1
ATOM 732 O O . LEU A 1 90 ? -3.763 3.790 -1.674 1.00 98.44 90 LEU A O 1
ATOM 736 N N . ALA A 1 91 ? -3.986 5.379 -3.240 1.00 98.38 91 ALA A N 1
ATOM 737 C CA . ALA A 1 91 ? -5.146 4.766 -3.884 1.00 98.38 91 ALA A CA 1
ATOM 738 C C . ALA A 1 91 ? -4.782 3.419 -4.534 1.00 98.38 91 ALA A C 1
ATOM 740 O O . ALA A 1 91 ? -5.542 2.459 -4.404 1.00 98.38 91 ALA A O 1
ATOM 741 N N . ALA A 1 92 ? -3.600 3.319 -5.159 1.00 98.44 92 ALA A N 1
ATOM 742 C CA . ALA A 1 92 ? -3.067 2.064 -5.687 1.00 98.44 92 ALA A CA 1
ATOM 743 C C . ALA A 1 92 ? -2.928 0.991 -4.590 1.00 98.44 92 ALA A C 1
ATOM 745 O O . ALA A 1 92 ? -3.300 -0.160 -4.800 1.00 98.44 92 ALA A O 1
ATOM 746 N N . ALA A 1 93 ? -2.468 1.389 -3.401 1.00 98.19 93 ALA A N 1
ATOM 747 C CA . ALA A 1 93 ? -2.316 0.516 -2.238 1.00 98.19 93 ALA A CA 1
ATOM 748 C C . ALA A 1 93 ? -3.633 0.118 -1.546 1.00 98.19 93 ALA A C 1
ATOM 750 O O . ALA A 1 93 ? -3.631 -0.805 -0.733 1.00 98.19 93 ALA A O 1
ATOM 751 N N . THR A 1 94 ? -4.741 0.808 -1.828 1.00 98.44 94 THR A N 1
ATOM 752 C CA . THR A 1 94 ? -6.015 0.652 -1.109 1.00 98.44 94 THR A CA 1
ATOM 753 C C . THR A 1 94 ? -7.143 0.302 -2.075 1.00 98.44 94 THR A C 1
ATOM 755 O O . THR A 1 94 ? -7.356 -0.875 -2.359 1.00 98.44 94 THR A O 1
ATOM 758 N N . LYS A 1 95 ? -7.827 1.306 -2.632 1.00 98.50 95 LYS A N 1
ATOM 759 C CA . LYS A 1 95 ? -8.950 1.145 -3.562 1.00 98.50 95 LYS A CA 1
ATOM 760 C C . LYS A 1 95 ? -8.599 0.251 -4.752 1.00 98.50 95 LYS A C 1
ATOM 762 O O . LYS A 1 95 ? -9.340 -0.664 -5.079 1.00 98.50 95 LYS A O 1
ATOM 767 N N . THR A 1 96 ? -7.468 0.495 -5.404 1.00 98.44 96 THR A N 1
ATOM 768 C CA . THR A 1 96 ? -7.084 -0.275 -6.593 1.00 98.44 96 THR A CA 1
ATOM 769 C C . THR A 1 96 ? -6.781 -1.729 -6.243 1.00 98.44 96 THR A C 1
ATOM 771 O O . THR A 1 96 ? -7.205 -2.628 -6.960 1.00 98.44 96 THR A O 1
ATOM 774 N N . ASN A 1 97 ? -6.091 -1.976 -5.127 1.00 98.50 97 ASN A N 1
ATOM 775 C CA . ASN A 1 97 ? -5.850 -3.333 -4.641 1.00 98.50 97 ASN A CA 1
ATOM 776 C C . ASN A 1 97 ? -7.157 -4.052 -4.282 1.00 98.50 97 ASN A C 1
ATOM 778 O O . ASN A 1 97 ? -7.286 -5.237 -4.572 1.00 98.50 97 ASN A O 1
ATOM 782 N N . SER A 1 98 ? -8.143 -3.359 -3.703 1.00 98.44 98 SER A N 1
ATOM 783 C CA . SER A 1 98 ? -9.437 -3.981 -3.411 1.00 98.44 98 SER A CA 1
ATOM 784 C C . SER A 1 98 ? -10.233 -4.309 -4.671 1.00 98.44 98 SER A C 1
ATOM 786 O O . SER A 1 98 ? -10.899 -5.338 -4.706 1.00 98.44 98 SER A O 1
ATOM 788 N N . GLU A 1 99 ? -10.118 -3.501 -5.726 1.00 98.19 99 GLU A N 1
ATOM 789 C CA . GLU A 1 99 ? -10.661 -3.832 -7.047 1.00 98.19 99 GLU A CA 1
ATOM 790 C C . GLU A 1 99 ? -9.981 -5.066 -7.655 1.00 98.19 99 GLU A C 1
ATOM 792 O O . GLU A 1 99 ? -10.681 -5.950 -8.128 1.00 98.19 99 GLU A O 1
ATOM 797 N N . ILE A 1 100 ? -8.647 -5.156 -7.595 1.00 98.12 100 ILE A N 1
ATOM 798 C CA . ILE A 1 100 ? -7.877 -6.306 -8.118 1.00 98.12 100 ILE A CA 1
ATOM 799 C C . ILE A 1 100 ? -8.237 -7.610 -7.391 1.00 98.12 100 ILE A C 1
ATOM 801 O O . ILE A 1 100 ? -8.192 -8.690 -7.974 1.00 98.12 100 ILE A O 1
ATOM 805 N N . LEU A 1 101 ? -8.570 -7.519 -6.103 1.00 97.81 101 LEU A N 1
ATOM 806 C CA . LEU A 1 101 ? -8.951 -8.665 -5.277 1.00 97.81 101 LEU A CA 1
ATOM 807 C C . LEU A 1 101 ? -10.440 -9.034 -5.390 1.00 97.81 101 LEU A C 1
ATOM 809 O O . LEU A 1 101 ? -10.873 -9.934 -4.674 1.00 97.81 101 LEU A O 1
ATOM 813 N N . ASP A 1 102 ? -11.226 -8.347 -6.227 1.00 97.62 102 ASP A N 1
ATOM 814 C CA . ASP A 1 102 ? -12.690 -8.478 -6.287 1.00 97.62 102 ASP A CA 1
ATOM 815 C C . ASP A 1 102 ? -13.369 -8.250 -4.915 1.00 97.62 102 ASP A C 1
ATOM 817 O O . ASP A 1 102 ? -14.322 -8.929 -4.529 1.00 97.62 102 ASP A O 1
ATOM 821 N N . MET A 1 103 ? -12.860 -7.279 -4.149 1.00 98.19 103 MET A N 1
ATOM 822 C CA . 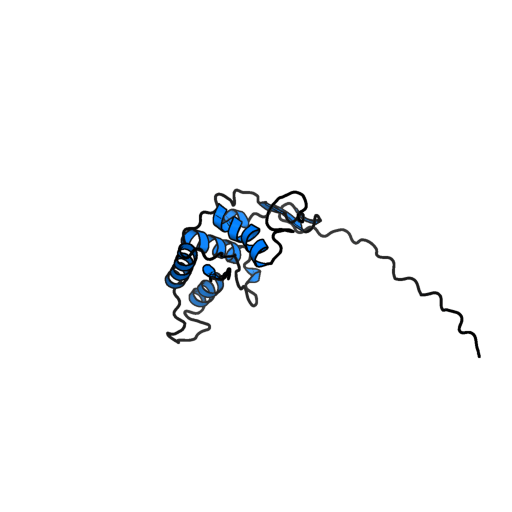MET A 1 103 ? -13.333 -6.920 -2.801 1.00 98.19 103 MET A CA 1
ATOM 823 C C . MET A 1 103 ? -13.663 -5.428 -2.649 1.00 98.19 103 MET A C 1
ATOM 825 O O . MET A 1 103 ? -13.777 -4.928 -1.528 1.00 98.19 103 MET A O 1
ATOM 829 N N . ALA A 1 104 ? -13.803 -4.684 -3.748 1.00 98.00 104 ALA A N 1
ATOM 830 C CA . ALA A 1 104 ? -14.056 -3.240 -3.714 1.00 98.00 104 ALA A CA 1
ATOM 831 C C . ALA A 1 104 ? -15.396 -2.851 -3.058 1.00 98.00 104 ALA A C 1
ATOM 833 O O . ALA A 1 104 ? -15.552 -1.717 -2.597 1.00 98.00 104 ALA A O 1
ATOM 834 N N . ASP A 1 105 ? -16.347 -3.783 -2.993 1.00 97.94 105 ASP A N 1
ATOM 835 C CA . ASP A 1 105 ? -17.611 -3.672 -2.261 1.00 97.94 105 ASP A CA 1
ATOM 836 C C . ASP A 1 105 ? -17.436 -3.832 -0.741 1.00 97.94 105 ASP A C 1
ATOM 838 O O . ASP A 1 105 ? -18.278 -3.366 0.022 1.00 97.94 105 ASP A O 1
ATOM 842 N N . LYS A 1 106 ? -16.330 -4.442 -0.295 1.00 98.00 106 LYS A N 1
ATOM 843 C CA . LYS A 1 106 ? -16.070 -4.787 1.111 1.00 98.00 106 LYS A CA 1
ATOM 844 C C . LYS A 1 106 ? -14.976 -3.956 1.760 1.00 98.00 106 LYS A C 1
ATOM 846 O O . LYS A 1 106 ? -15.081 -3.693 2.950 1.00 98.00 106 LYS A O 1
ATOM 851 N N . LEU A 1 107 ? -13.924 -3.577 1.035 1.00 97.69 107 LEU A N 1
ATOM 852 C CA . LEU A 1 107 ? -12.759 -2.892 1.610 1.00 97.69 107 LEU A CA 1
ATOM 853 C C . LEU A 1 107 ? -12.051 -1.964 0.613 1.00 97.69 107 LEU A C 1
ATOM 855 O O . LEU A 1 107 ? -12.400 -1.874 -0.566 1.00 97.69 107 LEU A O 1
ATOM 859 N N . GLY A 1 108 ? -11.037 -1.251 1.107 1.00 97.12 108 GLY A N 1
ATOM 860 C CA . GLY A 1 108 ? -10.145 -0.400 0.311 1.00 97.12 108 GLY A CA 1
ATOM 861 C C . GLY A 1 108 ? -10.519 1.083 0.288 1.00 97.12 108 GLY A C 1
ATOM 862 O O . GLY A 1 108 ? -9.700 1.897 -0.125 1.00 97.12 108 GLY A O 1
ATOM 863 N N . THR A 1 109 ? -11.706 1.461 0.769 1.00 98.31 109 THR A N 1
ATOM 864 C CA . THR A 1 109 ? -12.091 2.862 1.016 1.00 98.31 109 THR A CA 1
ATOM 865 C C . THR A 1 109 ? -12.907 2.982 2.303 1.00 98.31 109 THR A C 1
ATOM 867 O O . THR A 1 109 ? -13.524 2.015 2.747 1.00 98.31 109 THR A O 1
ATOM 870 N N . LEU A 1 110 ? -12.911 4.175 2.905 1.00 97.56 110 LEU A N 1
ATOM 871 C CA . LEU A 1 110 ? -13.696 4.479 4.103 1.00 97.56 110 LEU A CA 1
ATOM 872 C C . LEU A 1 110 ? -15.106 4.931 3.704 1.00 97.56 110 LEU A C 1
ATOM 874 O O . LEU A 1 110 ? -15.366 6.121 3.539 1.00 97.56 110 LEU A O 1
ATOM 878 N N . GLU A 1 111 ? -16.010 3.970 3.527 1.00 97.81 111 GLU A N 1
ATOM 879 C CA . GLU A 1 111 ? -17.403 4.196 3.127 1.00 97.81 111 GLU A CA 1
ATOM 880 C C . GLU A 1 111 ? -18.361 3.385 4.020 1.00 97.81 111 GLU A C 1
ATOM 882 O O . GLU A 1 111 ? -18.012 2.277 4.441 1.00 97.81 111 GLU A O 1
ATOM 887 N N . PRO A 1 112 ? -19.577 3.890 4.309 1.00 97.56 112 PRO A N 1
ATOM 888 C CA . PRO A 1 112 ? -20.573 3.132 5.061 1.00 97.56 112 PRO A CA 1
ATOM 889 C C . PRO A 1 112 ? -20.868 1.765 4.427 1.00 97.56 112 PRO A C 1
ATOM 891 O O . PRO A 1 112 ? -21.097 1.671 3.224 1.00 97.56 112 PRO A O 1
ATOM 894 N N . GLY A 1 113 ? -20.902 0.716 5.253 1.00 97.12 113 GLY A N 1
ATOM 895 C CA . GLY A 1 113 ? -21.191 -0.660 4.827 1.00 97.12 113 GLY A CA 1
ATOM 896 C C . GLY A 1 113 ? -19.962 -1.518 4.501 1.00 97.12 113 GLY A C 1
ATOM 897 O O . GLY A 1 113 ? -20.107 -2.734 4.398 1.00 97.12 113 GLY A O 1
ATOM 898 N N . LYS A 1 114 ? -18.765 -0.924 4.396 1.00 98.31 114 LYS A N 1
ATOM 899 C CA . LYS A 1 114 ? -17.497 -1.656 4.238 1.00 98.31 114 LYS A CA 1
ATOM 900 C C . LYS A 1 114 ? -16.941 -2.142 5.578 1.00 98.31 114 LYS A C 1
ATOM 902 O O . LYS A 1 114 ? -17.333 -1.659 6.641 1.00 98.31 114 LYS A O 1
ATOM 907 N N . LEU A 1 115 ? -16.018 -3.101 5.514 1.00 98.00 115 LEU A N 1
ATOM 908 C CA . LEU A 1 115 ? -15.257 -3.589 6.661 1.00 98.00 115 LEU A CA 1
ATOM 909 C C . LEU A 1 115 ? -14.508 -2.432 7.325 1.00 98.00 115 LEU A C 1
ATOM 911 O O . LEU A 1 115 ? -13.942 -1.565 6.655 1.00 98.00 115 LEU A O 1
ATOM 915 N N . ALA A 1 116 ? -14.475 -2.444 8.656 1.00 97.69 116 ALA A N 1
ATOM 916 C CA . ALA A 1 116 ? -13.733 -1.468 9.444 1.00 97.69 116 ALA A CA 1
ATOM 917 C C . ALA A 1 116 ? -12.236 -1.831 9.498 1.00 97.69 116 ALA A C 1
ATOM 919 O O . ALA A 1 116 ? -11.701 -2.145 10.562 1.00 97.69 116 ALA A O 1
ATOM 920 N N . ASP A 1 117 ? -11.589 -1.780 8.332 1.00 98.00 117 ASP A N 1
ATOM 921 C CA . ASP A 1 117 ? -10.146 -1.931 8.141 1.00 98.00 117 ASP A CA 1
ATOM 922 C C . ASP A 1 117 ? -9.511 -0.542 8.001 1.00 98.00 117 ASP A C 1
ATOM 924 O O . ASP A 1 117 ? -9.596 0.106 6.956 1.00 98.00 117 ASP A O 1
ATOM 928 N N . ILE A 1 118 ? -8.912 -0.051 9.087 1.00 97.94 118 ILE A N 1
ATOM 929 C CA . ILE A 1 118 ? -8.447 1.332 9.221 1.00 97.94 118 ILE A CA 1
ATOM 930 C C . ILE A 1 118 ? -7.034 1.336 9.798 1.00 97.94 118 ILE A C 1
ATOM 932 O O . ILE A 1 118 ? -6.785 0.748 10.848 1.00 97.94 118 ILE A O 1
ATOM 936 N N . ALA A 1 119 ? -6.127 2.060 9.148 1.00 97.19 119 ALA A N 1
ATOM 937 C CA . ALA A 1 119 ? -4.822 2.403 9.698 1.00 97.19 119 ALA A CA 1
ATOM 938 C C . ALA A 1 119 ? -4.739 3.921 9.905 1.00 97.19 119 ALA A C 1
ATOM 940 O O . ALA A 1 119 ? -5.084 4.694 9.009 1.00 97.19 119 ALA A O 1
ATOM 941 N N . VAL A 1 120 ? -4.290 4.338 11.085 1.00 97.75 120 VAL A N 1
ATOM 942 C CA . VAL A 1 120 ? -4.043 5.737 11.454 1.00 97.75 120 VAL A CA 1
ATOM 943 C C . VAL A 1 120 ? -2.550 5.907 11.676 1.00 97.75 120 VAL A C 1
ATOM 945 O O . VAL A 1 120 ? -1.910 5.055 12.295 1.00 97.75 120 VAL A O 1
ATOM 948 N N . PHE A 1 121 ? -2.012 7.014 11.180 1.00 97.50 121 PHE A N 1
ATOM 949 C CA . PHE A 1 121 ? -0.587 7.307 11.209 1.00 97.50 121 PHE A CA 1
ATOM 950 C C . PHE A 1 121 ? -0.343 8.640 11.917 1.00 97.50 121 PHE A C 1
ATOM 952 O O . PHE A 1 121 ? -1.076 9.603 11.680 1.00 97.50 121 PHE A O 1
ATOM 959 N N . ASP A 1 122 ? 0.698 8.707 12.743 1.00 97.56 122 ASP A N 1
ATOM 960 C CA . ASP A 1 122 ? 1.192 9.948 13.344 1.00 97.56 122 ASP A CA 1
ATOM 961 C C . ASP A 1 122 ? 2.033 10.727 12.321 1.00 97.56 122 ASP A C 1
ATOM 963 O O . ASP A 1 122 ? 3.266 10.698 12.304 1.00 97.56 122 ASP A O 1
ATOM 967 N N . GLY A 1 123 ? 1.346 11.365 11.376 1.00 97.19 123 GLY A N 1
ATOM 968 C CA . GLY A 1 123 ? 1.979 12.115 10.301 1.00 97.19 123 GLY A CA 1
ATOM 969 C C . GLY A 1 123 ? 1.039 12.394 9.137 1.00 97.19 123 GLY A C 1
ATOM 970 O O . GLY A 1 123 ? -0.186 12.339 9.257 1.00 97.19 123 GLY A O 1
ATOM 971 N N . ARG A 1 124 ? 1.625 12.724 7.989 1.00 97.69 124 ARG A N 1
ATOM 972 C CA . ARG A 1 124 ? 0.912 13.087 6.761 1.00 97.69 124 ARG A CA 1
ATOM 973 C C . ARG A 1 124 ? 1.357 12.182 5.615 1.00 97.69 124 ARG A C 1
ATOM 975 O O . ARG A 1 124 ? 2.087 12.643 4.739 1.00 97.69 124 ARG A O 1
ATOM 982 N N . PRO A 1 125 ? 0.917 10.907 5.575 1.00 97.44 125 PRO A N 1
ATOM 983 C CA . PRO A 1 125 ? 1.296 9.977 4.509 1.00 97.44 125 PRO A CA 1
ATOM 984 C C . PRO A 1 125 ? 0.816 10.419 3.118 1.00 97.44 125 PRO A C 1
ATOM 986 O O . PRO A 1 125 ? 1.370 9.987 2.113 1.00 97.44 125 PRO A O 1
ATOM 989 N N . ASP A 1 126 ? -0.173 11.314 3.053 1.00 96.25 126 ASP A N 1
ATOM 990 C CA . ASP A 1 126 ? -0.651 11.981 1.839 1.00 96.25 126 ASP A CA 1
ATOM 991 C C . ASP A 1 126 ? 0.329 13.033 1.280 1.00 96.25 126 ASP A C 1
ATOM 993 O O . ASP A 1 126 ? 0.214 13.422 0.117 1.00 96.25 126 ASP A O 1
ATOM 997 N N . ILE A 1 127 ? 1.302 13.466 2.088 1.00 97.69 127 ILE A N 1
ATOM 998 C CA . ILE A 1 127 ? 2.356 14.430 1.733 1.00 97.69 127 ILE A CA 1
ATOM 999 C C . ILE A 1 127 ? 3.739 13.768 1.745 1.00 97.69 127 ILE A C 1
ATOM 1001 O O . ILE A 1 127 ? 4.574 14.064 0.893 1.00 97.69 127 ILE A O 1
ATOM 1005 N N . ASN A 1 128 ? 3.996 12.885 2.708 1.00 98.06 128 ASN A N 1
ATOM 1006 C CA . ASN A 1 128 ? 5.262 12.196 2.896 1.00 98.06 128 ASN A CA 1
ATOM 1007 C C . ASN A 1 128 ? 5.031 10.708 3.182 1.00 98.06 128 ASN A C 1
ATOM 1009 O O . ASN A 1 128 ? 4.670 10.329 4.293 1.00 98.06 128 ASN A O 1
ATOM 1013 N N . LEU A 1 129 ? 5.317 9.853 2.198 1.00 98.38 129 LEU A N 1
ATOM 1014 C CA . LEU A 1 129 ? 5.122 8.405 2.313 1.00 98.38 129 LEU A CA 1
ATOM 1015 C C . LEU A 1 129 ? 5.928 7.750 3.447 1.00 98.38 129 LEU A C 1
ATOM 1017 O O . LEU A 1 129 ? 5.540 6.677 3.900 1.00 98.38 129 LEU A O 1
ATOM 1021 N N . ASP A 1 130 ? 7.009 8.368 3.935 1.00 98.31 130 ASP A N 1
ATOM 1022 C CA . ASP A 1 130 ? 7.759 7.830 5.081 1.00 98.31 130 ASP A CA 1
ATOM 1023 C C . ASP A 1 130 ? 6.949 7.837 6.385 1.00 98.31 130 ASP A C 1
ATOM 1025 O O . ASP A 1 130 ? 7.211 7.030 7.278 1.00 98.31 130 ASP A O 1
ATOM 1029 N N . ASP A 1 131 ? 5.910 8.671 6.482 1.00 98.12 131 ASP A N 1
ATOM 1030 C CA . ASP A 1 131 ? 5.012 8.683 7.639 1.00 98.12 131 ASP A CA 1
ATOM 1031 C C . ASP A 1 131 ? 4.151 7.410 7.733 1.00 98.12 131 ASP A C 1
ATOM 1033 O O . ASP A 1 131 ? 3.599 7.125 8.793 1.00 98.12 131 ASP A O 1
ATOM 1037 N N . LEU A 1 132 ? 4.108 6.569 6.689 1.00 97.75 132 LEU A N 1
ATOM 1038 C CA . LEU A 1 132 ? 3.519 5.225 6.772 1.00 97.75 132 LEU A CA 1
ATOM 1039 C C . LEU A 1 132 ? 4.253 4.307 7.765 1.00 97.75 132 LEU A C 1
ATOM 1041 O O . LEU A 1 132 ? 3.699 3.290 8.177 1.00 97.75 132 LEU A O 1
ATOM 1045 N N . ALA A 1 133 ? 5.482 4.646 8.170 1.00 96.88 133 ALA A N 1
ATOM 1046 C CA . ALA A 1 133 ? 6.191 3.930 9.229 1.00 96.88 133 ALA A CA 1
ATOM 1047 C C . ALA A 1 133 ? 5.705 4.301 10.641 1.00 96.88 133 ALA A C 1
ATOM 1049 O O . ALA A 1 133 ? 6.011 3.592 11.598 1.00 96.88 133 ALA A O 1
ATOM 1050 N N . LYS A 1 134 ? 4.946 5.392 10.783 1.00 97.00 134 LYS A N 1
ATOM 1051 C CA . LYS A 1 134 ? 4.485 5.938 12.065 1.00 97.00 134 LYS A CA 1
ATOM 1052 C C . LYS A 1 134 ? 3.062 5.479 12.371 1.00 97.00 134 LYS A C 1
ATOM 1054 O O . LYS A 1 134 ? 2.164 6.291 12.565 1.00 97.00 134 LYS A O 1
ATOM 1059 N N . VAL A 1 135 ? 2.836 4.168 12.335 1.00 96.62 135 VAL A N 1
ATOM 1060 C CA . VAL A 1 135 ? 1.522 3.580 12.628 1.00 96.62 135 VAL A CA 1
ATOM 1061 C C . VAL A 1 135 ? 1.160 3.850 14.088 1.00 96.62 135 VAL A C 1
ATOM 1063 O O . VAL A 1 135 ? 1.888 3.439 14.985 1.00 96.62 135 VAL A O 1
ATOM 1066 N N . ASP A 1 136 ? 0.023 4.499 14.320 1.00 97.31 136 ASP A N 1
ATOM 1067 C CA . ASP A 1 136 ? -0.497 4.771 15.663 1.00 97.31 136 ASP A CA 1
ATOM 1068 C C . ASP A 1 136 ? -1.624 3.797 16.030 1.00 97.31 136 ASP A C 1
ATOM 1070 O O . ASP A 1 136 ? -1.597 3.154 17.084 1.00 97.31 136 ASP A O 1
ATOM 1074 N N . ILE A 1 137 ? -2.601 3.638 15.131 1.00 98.12 137 ILE A N 1
ATOM 1075 C CA . ILE A 1 137 ? -3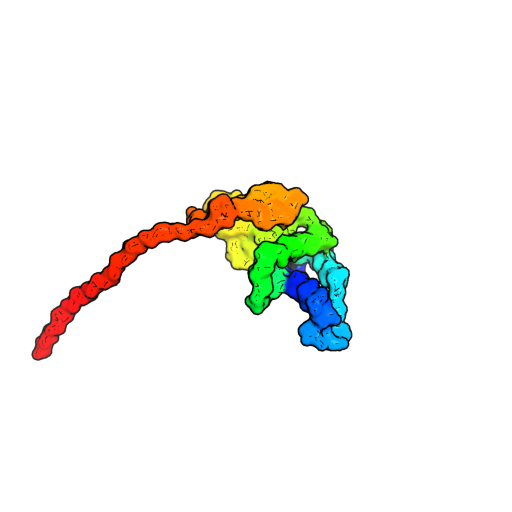.766 2.775 15.341 1.00 98.12 137 ILE A CA 1
ATOM 1076 C C . ILE A 1 137 ? -3.963 1.863 14.136 1.00 98.12 137 ILE A C 1
ATOM 1078 O O . ILE A 1 137 ? -3.912 2.307 12.991 1.00 98.12 137 ILE A O 1
ATOM 1082 N N . VAL A 1 138 ? -4.266 0.593 14.400 1.00 97.88 138 VAL A N 1
ATOM 1083 C CA . VAL A 1 138 ? -4.761 -0.351 13.390 1.00 97.88 138 VAL A CA 1
ATOM 1084 C C . VAL A 1 138 ? -6.034 -0.988 13.912 1.00 97.88 138 VAL A C 1
ATOM 1086 O O . VAL A 1 138 ? -6.037 -1.608 14.977 1.00 97.88 138 VAL A O 1
ATOM 1089 N N . ILE A 1 139 ? -7.106 -0.851 13.143 1.00 97.62 139 ILE A N 1
ATOM 1090 C CA . ILE A 1 139 ? -8.378 -1.540 13.331 1.00 97.62 139 ILE A CA 1
ATOM 1091 C C . ILE A 1 139 ? -8.540 -2.481 12.142 1.00 97.62 139 ILE A C 1
ATOM 1093 O O . ILE A 1 139 ? -8.349 -2.066 11.001 1.00 97.62 139 ILE A O 1
ATOM 1097 N N . ARG A 1 140 ? -8.865 -3.745 12.401 1.00 96.31 140 ARG A N 1
ATOM 1098 C CA . ARG A 1 140 ? -9.166 -4.734 11.363 1.00 96.31 140 ARG A CA 1
ATOM 1099 C C . ARG A 1 140 ? -10.473 -5.421 11.702 1.00 96.31 140 ARG A C 1
ATOM 1101 O O . ARG A 1 140 ? -10.596 -5.954 12.805 1.00 96.31 140 ARG A O 1
ATOM 1108 N N . ASP A 1 141 ? -11.419 -5.414 10.774 1.00 94.62 141 ASP A N 1
ATOM 1109 C CA . ASP A 1 141 ? -12.767 -5.957 10.959 1.00 94.62 141 ASP A CA 1
ATOM 1110 C C . ASP A 1 141 ? -13.441 -5.420 12.242 1.00 94.62 141 ASP A C 1
ATOM 1112 O O . ASP A 1 141 ? -14.062 -6.141 13.016 1.00 94.62 141 ASP A O 1
ATOM 1116 N N . GLY A 1 142 ? -13.221 -4.134 12.548 1.00 94.75 142 GLY A N 1
ATOM 1117 C CA . GLY A 1 142 ? -13.748 -3.484 13.757 1.00 94.75 142 GLY A CA 1
ATOM 1118 C C . GLY A 1 142 ? -12.997 -3.804 15.056 1.00 94.75 142 GLY A C 1
ATOM 1119 O O . GLY A 1 142 ? -13.309 -3.230 16.101 1.00 94.75 142 GLY A O 1
ATOM 1120 N N . HIS A 1 143 ? -11.976 -4.661 15.015 1.00 93.81 143 HIS A N 1
ATOM 1121 C CA . HIS A 1 143 ? -11.149 -5.000 16.169 1.00 93.81 143 HIS A CA 1
ATOM 1122 C C . HIS A 1 143 ? -9.880 -4.148 16.224 1.00 93.81 143 HIS A C 1
ATOM 1124 O O . HIS A 1 143 ? -9.093 -4.119 15.280 1.00 93.81 143 HIS A O 1
ATOM 1130 N N . LEU A 1 144 ? -9.651 -3.489 17.362 1.00 95.31 144 LEU A N 1
ATOM 1131 C CA . LEU A 1 144 ? -8.426 -2.737 17.626 1.00 95.31 144 LEU A CA 1
ATOM 1132 C C . LEU A 1 144 ? -7.240 -3.697 17.811 1.00 95.31 144 LEU A C 1
ATOM 1134 O O . LEU A 1 144 ? -7.214 -4.460 18.777 1.00 95.31 144 LEU A O 1
ATOM 1138 N N . LEU A 1 145 ? -6.269 -3.640 16.899 1.00 95.31 145 LEU A N 1
ATOM 1139 C CA . LEU A 1 145 ? -5.070 -4.484 16.899 1.00 95.31 145 LEU A CA 1
ATOM 1140 C C . LEU A 1 145 ? -3.806 -3.735 17.322 1.00 95.31 145 LEU A C 1
ATOM 1142 O O . LEU A 1 145 ? -2.920 -4.343 17.913 1.00 95.31 145 LEU A O 1
ATOM 1146 N N . VAL A 1 146 ? -3.710 -2.440 17.017 1.00 96.12 146 VAL A N 1
ATOM 1147 C CA . VAL A 1 146 ? -2.579 -1.581 17.405 1.00 96.12 146 VAL A CA 1
ATOM 1148 C C . VAL A 1 146 ? -3.120 -0.294 18.010 1.00 96.12 146 VAL A C 1
ATOM 1150 O O . VAL A 1 146 ? -4.105 0.246 17.500 1.00 96.12 146 VAL A O 1
ATOM 1153 N N . LYS A 1 147 ? -2.502 0.184 19.093 1.00 96.00 147 LYS A N 1
ATOM 1154 C CA . LYS A 1 147 ? -2.822 1.464 19.737 1.00 96.00 147 LYS A CA 1
ATOM 1155 C C . LYS A 1 147 ? -1.556 2.093 20.308 1.00 96.00 147 LYS A C 1
ATOM 1157 O O . LYS A 1 147 ? -0.882 1.451 21.109 1.00 96.00 147 LYS A O 1
ATOM 1162 N N . GLY A 1 148 ? -1.274 3.350 19.966 1.00 93.38 148 GLY A N 1
ATOM 1163 C CA . GLY A 1 148 ? -0.045 4.013 20.405 1.00 93.38 148 GLY A CA 1
ATOM 1164 C C . GLY A 1 148 ? 1.206 3.359 19.817 1.00 93.38 148 GLY A C 1
ATOM 1165 O O . GLY A 1 148 ? 2.227 3.305 20.493 1.00 93.38 148 GLY A O 1
ATOM 1166 N N . GLY A 1 149 ? 1.096 2.760 18.625 1.00 88.75 149 GLY A N 1
ATOM 1167 C CA . GLY A 1 149 ? 2.172 1.985 17.993 1.00 88.75 149 GLY A CA 1
ATOM 1168 C C . GLY A 1 149 ? 2.422 0.591 18.586 1.00 88.75 149 GLY A C 1
ATOM 1169 O O . GLY A 1 149 ? 3.245 -0.151 18.060 1.00 88.75 149 GLY A O 1
ATOM 1170 N N . GLU A 1 150 ? 1.690 0.196 19.631 1.00 91.88 150 GLU A N 1
ATOM 1171 C CA . GLU A 1 150 ? 1.864 -1.086 20.321 1.00 91.88 150 GLU A CA 1
ATOM 1172 C C . GLU A 1 150 ? 0.770 -2.092 19.952 1.00 91.88 150 GLU A C 1
ATOM 1174 O O . GLU A 1 150 ? -0.408 -1.740 19.824 1.00 91.88 150 GLU A O 1
ATOM 1179 N N . VAL A 1 151 ? 1.142 -3.369 19.822 1.00 92.19 151 VAL A N 1
ATOM 1180 C CA . VAL A 1 151 ? 0.186 -4.454 19.551 1.00 92.19 151 VAL A CA 1
ATOM 1181 C C . VAL A 1 151 ? -0.709 -4.675 20.770 1.00 92.19 151 VAL A C 1
ATOM 1183 O O . VAL A 1 151 ? -0.244 -4.944 21.878 1.00 92.19 151 VAL A O 1
ATOM 1186 N N . VAL A 1 152 ? -2.020 -4.627 20.554 1.00 90.44 152 VAL A N 1
ATOM 1187 C CA . VAL A 1 152 ? -3.025 -4.903 21.578 1.00 90.44 152 VAL A CA 1
ATOM 1188 C C . VAL A 1 152 ? -3.301 -6.401 21.617 1.00 90.44 152 VAL A C 1
ATOM 1190 O O . VAL A 1 152 ? -3.814 -6.984 20.663 1.00 90.44 152 VAL A O 1
ATOM 1193 N N . ILE A 1 153 ? -3.010 -7.028 22.756 1.00 84.75 153 ILE A N 1
ATOM 1194 C CA . ILE A 1 153 ? -3.394 -8.417 23.020 1.00 84.75 153 ILE A CA 1
ATOM 1195 C C . ILE A 1 153 ? -4.746 -8.399 23.746 1.00 84.75 153 ILE A C 1
ATOM 1197 O O . ILE A 1 153 ? -4.811 -7.943 24.894 1.00 84.75 153 ILE A O 1
ATOM 1201 N N . PRO A 1 154 ? -5.843 -8.869 23.120 1.00 78.56 154 PRO A N 1
ATOM 1202 C CA . PRO A 1 154 ? -7.135 -8.913 23.784 1.00 78.56 154 PRO A CA 1
ATOM 1203 C C . PRO A 1 154 ? -7.093 -9.885 24.964 1.00 78.56 154 PRO A C 1
ATOM 1205 O O . PRO A 1 154 ? -6.408 -10.911 24.944 1.00 78.56 154 PRO A O 1
ATOM 1208 N N . ARG A 1 155 ? -7.860 -9.575 26.012 1.00 79.12 155 ARG A N 1
ATOM 1209 C CA . ARG A 1 155 ? -7.981 -10.458 27.173 1.00 79.12 155 ARG A CA 1
ATOM 1210 C C . ARG A 1 155 ? -8.592 -11.791 26.736 1.00 79.12 155 ARG A C 1
ATOM 1212 O O . ARG A 1 155 ? -9.566 -11.803 25.988 1.00 79.12 155 ARG A O 1
ATOM 1219 N N . HIS A 1 156 ? -8.037 -12.898 27.232 1.00 81.62 156 HIS A N 1
ATOM 1220 C CA . HIS A 1 156 ? -8.588 -14.231 26.992 1.00 81.62 156 HIS A CA 1
ATOM 1221 C C . HIS A 1 156 ? -10.076 -14.264 27.363 1.00 81.62 156 HIS A C 1
ATOM 1223 O O . HIS A 1 156 ? -10.437 -13.950 28.499 1.00 81.62 156 HIS A O 1
ATOM 1229 N N . ILE A 1 157 ? -10.917 -14.648 26.403 1.00 83.44 157 ILE A N 1
ATOM 1230 C CA . ILE A 1 157 ? -12.329 -14.940 26.633 1.00 83.44 157 ILE A CA 1
ATOM 1231 C C . ILE A 1 157 ? -12.411 -16.442 26.916 1.00 83.44 157 ILE A C 1
ATOM 1233 O O . ILE A 1 157 ? -12.104 -17.229 26.017 1.00 83.44 157 ILE A O 1
ATOM 1237 N N . PRO A 1 158 ? -12.794 -16.859 28.136 1.00 82.50 158 PRO A N 1
ATOM 1238 C CA . PRO A 1 158 ? -12.976 -18.268 28.440 1.00 82.50 158 PRO A CA 1
ATOM 1239 C C . PRO A 1 158 ? -14.017 -18.865 27.497 1.00 82.50 158 PRO A C 1
ATOM 1241 O O . PRO A 1 158 ? -15.167 -18.427 27.473 1.00 82.50 158 PRO A O 1
ATOM 1244 N N . VAL A 1 159 ? -13.618 -19.867 26.721 1.00 87.25 159 VAL A N 1
ATOM 1245 C CA . VAL A 1 159 ? -14.546 -20.644 25.898 1.00 87.25 159 VAL A CA 1
ATOM 1246 C C . VAL A 1 159 ? -14.965 -21.854 26.715 1.00 87.25 159 VAL A C 1
ATOM 1248 O O . VAL A 1 159 ? -14.117 -22.576 27.241 1.00 87.25 159 VAL A O 1
ATOM 1251 N N . THR A 1 160 ? -16.269 -22.077 26.861 1.00 85.31 160 THR A N 1
ATOM 1252 C CA . THR A 1 160 ? -16.751 -23.274 27.551 1.00 85.31 160 THR A CA 1
ATOM 1253 C C . THR A 1 160 ? -16.365 -24.506 26.727 1.00 85.31 160 THR A C 1
ATOM 1255 O O . THR A 1 160 ? -16.653 -24.529 25.527 1.00 85.31 160 THR A O 1
ATOM 1258 N N . PRO A 1 161 ? -15.736 -25.534 27.328 1.00 86.12 161 PRO A N 1
ATOM 1259 C CA . PRO A 1 161 ? -15.507 -26.794 26.638 1.00 86.12 161 PRO A CA 1
ATOM 1260 C C . PRO A 1 161 ? -16.830 -27.345 26.086 1.00 86.12 161 PRO A C 1
ATOM 1262 O O . PRO A 1 161 ? -17.865 -27.198 26.749 1.00 86.12 161 PRO A O 1
ATOM 1265 N N . PRO A 1 162 ? -16.831 -27.981 24.902 1.00 85.81 162 PRO A N 1
ATOM 1266 C CA . PRO A 1 162 ? -18.029 -28.633 24.393 1.00 85.81 162 PRO A CA 1
ATOM 1267 C C . PRO A 1 162 ? -18.550 -29.625 25.439 1.00 85.81 162 PRO A C 1
ATOM 1269 O O . PRO A 1 162 ? -17.798 -30.454 25.953 1.00 85.81 162 PRO A O 1
ATOM 1272 N N . GLN A 1 163 ? -19.836 -29.520 25.785 1.00 85.94 163 GLN A N 1
ATOM 1273 C CA . GLN A 1 163 ? -20.450 -30.466 26.713 1.00 85.94 163 GLN A CA 1
ATOM 1274 C C . GLN A 1 163 ? -20.492 -31.857 26.076 1.00 85.94 163 GLN A C 1
ATOM 1276 O O . GLN A 1 163 ? -20.719 -31.988 24.870 1.00 85.94 163 GLN A O 1
ATOM 1281 N N . ALA A 1 164 ? -20.301 -32.899 26.891 1.00 81.50 164 ALA A N 1
ATOM 1282 C CA . ALA A 1 164 ? -20.502 -34.271 26.447 1.00 81.50 164 ALA A CA 1
ATOM 1283 C C . ALA A 1 164 ? -21.899 -34.392 25.821 1.00 81.50 164 ALA A C 1
ATOM 1285 O O . ALA A 1 164 ? -22.899 -34.006 26.436 1.00 81.50 164 ALA A O 1
ATOM 1286 N N . LYS A 1 165 ? -21.981 -34.920 24.593 1.00 74.75 165 LYS A N 1
ATOM 1287 C CA . LYS A 1 165 ? -23.270 -35.335 24.032 1.00 74.75 165 LYS A CA 1
ATOM 1288 C C . LYS A 1 165 ? -23.843 -36.344 25.021 1.00 74.75 165 LYS A C 1
ATOM 1290 O O . LYS A 1 165 ? -23.205 -37.367 25.249 1.00 74.75 165 LYS A O 1
ATOM 1295 N N . LYS A 1 166 ? -24.994 -36.045 25.639 1.00 68.69 166 LYS A N 1
ATOM 1296 C CA . LYS A 1 166 ? -25.713 -37.037 26.447 1.00 68.69 166 LYS A CA 1
ATOM 1297 C C . LYS A 1 166 ? -25.876 -38.269 25.566 1.00 68.69 166 LYS A C 1
ATOM 1299 O O . LYS A 1 166 ? -26.521 -38.177 24.521 1.00 68.69 166 LYS A O 1
ATO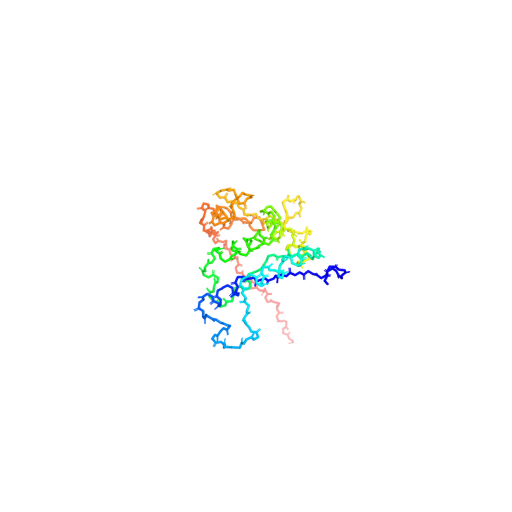M 1304 N N . GLU A 1 167 ? -25.213 -39.359 25.939 1.00 58.47 167 GLU A N 1
ATOM 1305 C CA . GLU A 1 167 ? -25.289 -40.619 25.219 1.00 58.47 167 GLU A CA 1
ATOM 1306 C C . GLU A 1 167 ? -26.764 -40.976 25.052 1.00 58.47 167 GLU A C 1
ATOM 1308 O O . GLU A 1 167 ? -27.524 -41.064 26.021 1.00 58.47 167 GLU A O 1
ATOM 1313 N N . GLY A 1 168 ? -27.184 -41.123 23.796 1.00 55.50 168 GLY A N 1
ATOM 1314 C CA . GLY A 1 168 ? -28.417 -41.819 23.498 1.00 55.50 168 GLY A CA 1
ATOM 1315 C C . GLY A 1 168 ? -28.257 -43.218 24.063 1.00 55.50 168 GLY A C 1
ATOM 1316 O O . GLY A 1 168 ? -27.379 -43.954 23.624 1.00 55.50 168 GLY A O 1
ATOM 1317 N N . VAL A 1 169 ? -29.067 -43.524 25.075 1.00 53.97 169 VAL A N 1
ATOM 1318 C CA . VAL A 1 169 ? -29.259 -44.849 25.658 1.00 53.97 169 VAL A CA 1
ATOM 1319 C C . VAL A 1 169 ? -29.139 -45.893 24.548 1.00 53.97 169 VAL A C 1
ATOM 1321 O O . VAL A 1 169 ? -30.022 -45.986 23.692 1.00 53.97 169 VAL A O 1
ATOM 1324 N N . PHE A 1 170 ? -28.039 -46.651 24.543 1.00 53.03 170 PHE A N 1
ATOM 1325 C CA . PHE A 1 170 ? -27.939 -47.878 23.765 1.00 53.03 170 PHE A CA 1
ATOM 1326 C C . PHE A 1 170 ? -29.059 -48.784 24.277 1.00 53.03 170 PHE A C 1
ATOM 1328 O O . PHE A 1 170 ? -28.952 -49.387 25.344 1.00 53.03 170 PHE A O 1
ATOM 1335 N N . ARG A 1 171 ? -30.185 -48.819 23.557 1.00 50.84 171 ARG A N 1
ATOM 1336 C CA . ARG A 1 171 ? -31.203 -49.845 23.759 1.00 50.84 171 ARG A CA 1
ATOM 1337 C C . ARG A 1 171 ? -30.549 -51.164 23.361 1.00 50.84 171 ARG A C 1
ATOM 1339 O O . ARG A 1 171 ? -30.254 -51.371 22.188 1.00 50.84 171 ARG A O 1
ATOM 1346 N N . SER A 1 172 ? -30.268 -51.995 24.357 1.00 53.72 172 SER A N 1
ATOM 1347 C CA . SER A 1 172 ? -29.911 -53.398 24.176 1.00 53.72 172 SER A CA 1
ATOM 1348 C C . SER A 1 172 ? -30.972 -54.082 23.309 1.00 53.72 172 SER A C 1
ATOM 1350 O O . SER A 1 172 ? -32.166 -53.913 23.572 1.00 53.72 172 SER A O 1
ATOM 1352 N N . LEU A 1 173 ? -30.508 -54.785 22.272 1.00 54.41 173 LEU A N 1
ATOM 1353 C CA . LEU A 1 173 ? -31.295 -55.701 21.442 1.00 54.41 173 LEU A CA 1
ATOM 1354 C C . LEU A 1 173 ? -31.862 -56.857 22.272 1.00 54.41 173 LEU A C 1
ATOM 1356 O O . LEU A 1 173 ? -31.175 -57.268 23.236 1.00 54.41 173 LEU A O 1
#

Foldseek 3Di:
DQVVLDADALQLLVLVCCCVPQVFNVVDPDPVTPDDLVNSLVVLLVCVVVVHQYAYDHPDDDCSCVVPPVSSLVSLVSNVVSPDQLVRSLLSHFQSVCVVVVNNQATRDPDPPHFPFDWDFPDCSNHPVVSVVRTAWTAGSNRTQHHHNHGDDDDDDDDDDDDPDPDDPPPDD

Radius of gyration: 22.66 Å; chains: 1; bounding box: 57×70×52 Å